Protein AF-A0A8T7JW88-F1 (afdb_monomer_lite)

Foldseek 3Di:
DDADLLLVQVLQCLPAHAEEDEPLQLVVLLVLLPDCVLVVQDPSVLSVLLSVVVVVRHDYFDQDDFDDQFPPSSCSVLVSRCVRVVFQEEADPDPSVQVCAPPVNRGYYLRDDNRHHTHYYYDCCSQPVDSVSRDDLVRDRPVSVD

Secondary structure (DSSP, 8-state):
-PPPHHHHHHHHHHHHSEEEE-HHHHHHHHHHHT-GGGTTTS-HHHHHHHHHHHHHHSEE----S----SSSTTTHHHHHHHHHTT-SEEE---HHHHTT-SBTTB-EESS----TT-EEEE-GGGT-SSGGGSPPGGGS-GGG--

pLDDT: mean 82.61, std 14.22, range [40.16, 97.88]

Radius of gyration: 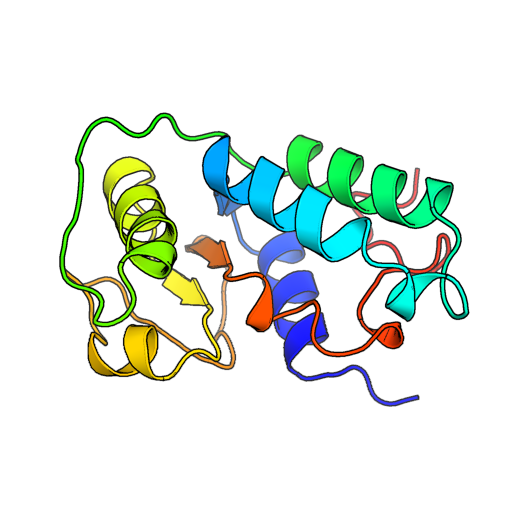14.46 Å; chains: 1; bounding box: 31×34×41 Å

Structure (mmCIF, N/CA/C/O backbone):
data_AF-A0A8T7JW88-F1
#
_entry.id   A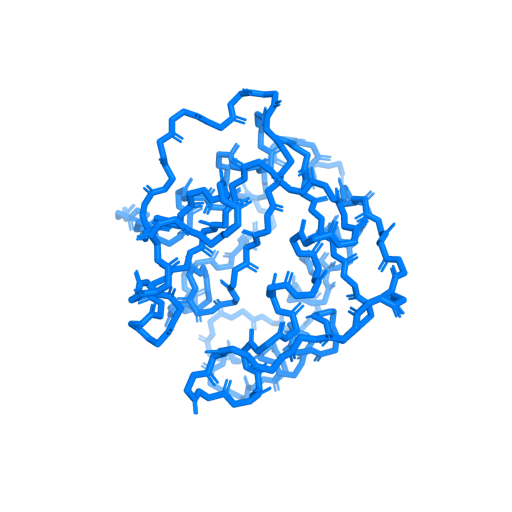F-A0A8T7JW88-F1
#
loop_
_atom_site.group_PDB
_atom_site.id
_atom_site.type_symbol
_atom_site.label_atom_id
_atom_site.label_alt_id
_atom_site.label_comp_id
_atom_site.label_asym_id
_atom_site.label_entity_id
_atom_site.label_seq_id
_atom_site.pdbx_PDB_ins_code
_atom_site.Cartn_x
_atom_site.Cartn_y
_atom_site.Cartn_z
_atom_site.occupancy
_atom_site.B_iso_or_equiv
_atom_site.auth_seq_id
_atom_site.auth_comp_id
_atom_site.auth_asym_id
_atom_site.auth_atom_id
_atom_site.pdbx_PDB_model_num
ATOM 1 N N . MET A 1 1 ? -5.057 3.810 -26.121 1.00 40.16 1 MET A N 1
ATOM 2 C CA . MET A 1 1 ? -4.840 2.666 -25.202 1.00 40.16 1 MET A CA 1
ATOM 3 C C . MET A 1 1 ? -5.699 2.882 -23.966 1.00 40.16 1 MET A C 1
ATOM 5 O O . MET A 1 1 ? -5.625 3.970 -23.407 1.00 40.16 1 MET A O 1
ATOM 9 N N . LYS A 1 2 ? -6.549 1.918 -23.588 1.00 43.94 2 LYS A N 1
ATOM 10 C CA . LYS A 1 2 ? -7.360 2.004 -22.359 1.00 43.94 2 LYS A CA 1
ATOM 11 C C . LYS A 1 2 ? -6.433 1.869 -21.144 1.00 43.94 2 LYS A C 1
ATOM 13 O O . LYS A 1 2 ? -5.620 0.951 -21.127 1.00 43.94 2 LYS A O 1
ATOM 18 N N . LYS A 1 3 ? -6.532 2.784 -20.173 1.00 55.62 3 LYS A N 1
ATOM 19 C CA . LYS A 1 3 ? -5.916 2.605 -18.848 1.00 55.62 3 LYS A CA 1
ATOM 20 C C . LYS A 1 3 ? -6.568 1.393 -18.173 1.00 55.62 3 LYS A C 1
ATOM 22 O O . LYS A 1 3 ? -7.769 1.184 -18.359 1.00 55.62 3 LYS A O 1
ATOM 27 N N . SER A 1 4 ? -5.803 0.595 -17.430 1.00 65.12 4 SER A N 1
ATOM 28 C CA . SER A 1 4 ? -6.401 -0.440 -16.585 1.00 65.12 4 SER A CA 1
ATOM 29 C C . SER A 1 4 ? -7.158 0.217 -15.427 1.00 65.12 4 SER A C 1
ATOM 31 O O . SER A 1 4 ? -6.830 1.327 -15.001 1.00 65.12 4 SER A O 1
ATOM 33 N N . VAL A 1 5 ? -8.176 -0.476 -14.914 1.00 63.28 5 VAL A N 1
ATOM 34 C CA . VAL A 1 5 ? -8.907 -0.063 -13.700 1.00 63.28 5 VAL A CA 1
ATOM 35 C C . VAL A 1 5 ? -7.935 0.113 -12.528 1.00 63.28 5 VAL A C 1
ATOM 37 O O . VAL A 1 5 ? -8.058 1.042 -11.736 1.00 63.28 5 VAL A O 1
ATOM 40 N N . ALA A 1 6 ? -6.916 -0.740 -12.495 1.00 64.94 6 ALA A N 1
ATOM 41 C CA . ALA A 1 6 ? -5.841 -0.775 -11.523 1.00 64.94 6 ALA A CA 1
ATOM 42 C C . ALA A 1 6 ? -5.057 0.554 -11.489 1.00 64.94 6 ALA A C 1
ATOM 44 O O . ALA A 1 6 ? -4.942 1.233 -10.470 1.00 64.94 6 ALA A O 1
ATOM 45 N N . ARG A 1 7 ? -4.612 0.999 -12.667 1.00 69.81 7 ARG A N 1
ATOM 46 C CA . ARG A 1 7 ? -3.886 2.257 -12.836 1.00 69.81 7 ARG A CA 1
ATOM 47 C C . ARG A 1 7 ? -4.740 3.486 -12.529 1.00 69.81 7 ARG A C 1
ATOM 49 O O . ARG A 1 7 ? -4.264 4.427 -11.906 1.00 69.81 7 ARG A O 1
ATOM 56 N N . ASP A 1 8 ? -5.992 3.490 -12.975 1.00 73.50 8 ASP A N 1
ATOM 57 C CA . ASP A 1 8 ? -6.912 4.606 -12.721 1.00 73.50 8 ASP A CA 1
ATOM 58 C C . ASP A 1 8 ? -7.162 4.806 -11.217 1.00 73.50 8 ASP A C 1
ATOM 60 O O . ASP A 1 8 ? -7.282 5.931 -10.736 1.00 73.50 8 ASP A O 1
ATOM 64 N N . SER A 1 9 ? -7.172 3.704 -10.467 1.00 70.94 9 SER A N 1
ATOM 65 C CA . SER A 1 9 ? -7.307 3.694 -9.011 1.00 70.94 9 SER A CA 1
ATOM 66 C C . SER A 1 9 ? -6.133 4.383 -8.321 1.00 70.94 9 SER A C 1
ATOM 68 O O . SER A 1 9 ? -6.339 5.245 -7.466 1.00 70.94 9 SER A O 1
ATOM 70 N N . LEU A 1 10 ? -4.910 4.035 -8.732 1.00 74.56 10 LEU A N 1
ATOM 71 C CA . LEU A 1 10 ? -3.686 4.651 -8.233 1.00 74.56 10 LEU A CA 1
ATOM 72 C C . LEU A 1 10 ? -3.617 6.139 -8.600 1.00 74.56 10 LEU A C 1
ATOM 74 O O . LEU A 1 10 ? -3.406 6.966 -7.719 1.00 74.56 10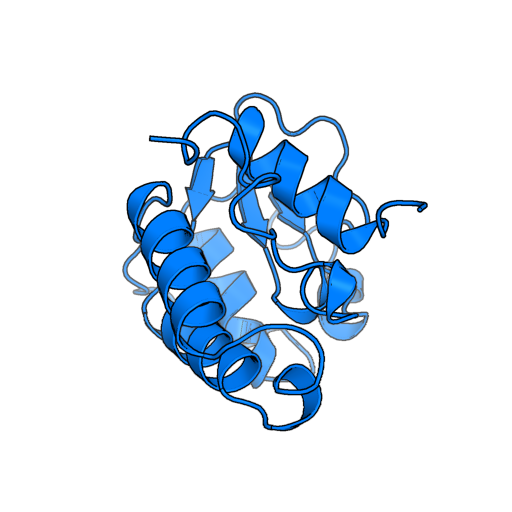 LEU A O 1
ATOM 78 N N . ASP A 1 11 ? -3.840 6.485 -9.872 1.00 77.00 11 ASP A N 1
ATOM 79 C CA . ASP A 1 11 ? -3.797 7.873 -10.352 1.00 77.00 11 ASP A CA 1
ATOM 80 C C . ASP A 1 11 ? -4.756 8.767 -9.534 1.00 77.00 11 ASP A C 1
ATOM 82 O O . ASP A 1 11 ? -4.399 9.880 -9.152 1.00 77.00 11 ASP A O 1
ATOM 86 N N . LYS A 1 12 ? -5.961 8.271 -9.219 1.00 77.25 12 LYS A N 1
ATOM 87 C CA . LYS A 1 12 ? -6.938 8.984 -8.378 1.00 77.25 12 LYS A CA 1
ATOM 88 C C . LYS A 1 12 ? -6.494 9.099 -6.926 1.00 77.25 12 LYS A C 1
ATOM 90 O O . LYS A 1 12 ? -6.640 10.169 -6.342 1.00 77.25 12 LYS A O 1
ATOM 95 N N . ALA A 1 13 ? -5.982 8.015 -6.341 1.00 78.44 13 ALA A N 1
ATOM 96 C CA . ALA A 1 13 ? -5.509 8.019 -4.959 1.00 78.44 13 ALA A CA 1
ATOM 97 C C . ALA A 1 13 ? -4.361 9.016 -4.766 1.00 78.44 13 ALA A C 1
ATOM 99 O O . ALA A 1 13 ? -4.374 9.766 -3.800 1.00 78.44 13 ALA A O 1
ATOM 100 N N . ILE A 1 14 ? -3.446 9.082 -5.733 1.00 77.19 14 ILE A N 1
ATOM 101 C CA . ILE A 1 14 ? -2.379 10.083 -5.800 1.00 77.19 14 ILE A CA 1
ATOM 102 C C . ILE A 1 14 ? -2.960 11.499 -5.921 1.00 77.19 14 ILE A C 1
ATOM 104 O O . ILE A 1 14 ? -2.512 12.414 -5.242 1.00 77.19 14 ILE A O 1
ATOM 108 N N . ALA A 1 15 ? -3.903 11.710 -6.842 1.00 80.31 15 ALA A N 1
ATOM 109 C CA . ALA A 1 15 ? -4.352 13.057 -7.191 1.00 80.31 15 ALA A CA 1
ATOM 110 C C . ALA A 1 15 ? -5.284 13.686 -6.145 1.00 80.31 15 ALA A C 1
ATOM 112 O O . ALA A 1 15 ? -5.348 14.910 -6.039 1.00 80.31 15 ALA A O 1
ATOM 113 N N . GLU A 1 16 ? -6.052 12.873 -5.417 1.00 84.31 16 GLU A N 1
ATOM 114 C CA . GLU A 1 16 ? -7.126 13.359 -4.543 1.00 84.31 16 GLU A CA 1
ATOM 115 C C . GLU A 1 16 ? -7.037 12.847 -3.092 1.00 84.31 16 GLU A C 1
ATOM 117 O O . GLU A 1 16 ? -7.756 13.360 -2.225 1.00 84.31 16 GLU A O 1
ATOM 122 N N . GLY A 1 17 ? -6.207 11.838 -2.822 1.00 86.00 17 GLY A N 1
ATOM 123 C CA . GLY A 1 17 ? -6.050 11.204 -1.513 1.00 86.00 17 GLY A CA 1
ATOM 124 C C . GLY A 1 17 ? -4.675 11.437 -0.885 1.00 86.00 17 GLY A C 1
ATOM 125 O O . GLY A 1 17 ? -3.792 12.056 -1.468 1.00 86.00 17 GLY A O 1
ATOM 126 N N . GLU A 1 18 ? -4.511 10.923 0.330 1.00 91.38 18 GLU A N 1
ATOM 127 C CA . GLU A 1 18 ? -3.229 10.792 1.022 1.00 91.38 18 GLU A CA 1
ATOM 128 C C . GLU A 1 18 ? -2.846 9.309 1.012 1.00 91.38 18 GLU A C 1
ATOM 130 O O . GLU A 1 18 ? -3.534 8.485 1.620 1.00 91.38 18 GLU A O 1
ATOM 135 N N . ILE A 1 19 ? -1.788 8.950 0.287 1.00 92.44 19 ILE A N 1
ATOM 136 C CA . ILE A 1 19 ? -1.323 7.561 0.213 1.00 92.44 19 ILE A CA 1
ATOM 137 C C . ILE A 1 19 ? -0.538 7.230 1.471 1.00 92.44 19 ILE A C 1
ATOM 139 O O . ILE A 1 19 ? 0.297 8.015 1.908 1.00 92.44 19 ILE A O 1
ATOM 143 N N . LEU A 1 20 ? -0.789 6.053 2.030 1.00 95.62 20 LEU A N 1
ATOM 144 C CA . LEU A 1 20 ? -0.037 5.519 3.156 1.00 95.62 20 LEU A CA 1
ATOM 145 C C . LEU A 1 20 ? 0.911 4.426 2.669 1.00 95.62 20 LEU A C 1
ATOM 147 O O . LEU A 1 20 ? 0.518 3.599 1.844 1.00 95.62 20 LEU A O 1
ATOM 151 N N . LEU A 1 21 ? 2.129 4.394 3.208 1.00 96.19 21 LEU A N 1
ATOM 152 C CA . LEU A 1 21 ? 3.095 3.316 2.989 1.00 96.19 21 LEU A CA 1
ATOM 153 C C . LEU A 1 21 ? 3.795 2.941 4.298 1.00 96.19 21 LEU A C 1
ATOM 155 O O . LEU A 1 21 ? 4.061 3.796 5.136 1.00 96.19 21 LEU A O 1
ATOM 159 N N . SER A 1 22 ? 4.142 1.666 4.441 1.00 96.62 22 SER A N 1
ATOM 160 C CA . SER A 1 22 ? 5.088 1.161 5.443 1.00 96.62 22 SER A CA 1
ATOM 161 C C . SER A 1 22 ? 6.345 0.631 4.748 1.00 96.62 22 SER A C 1
ATOM 163 O O . SER A 1 22 ? 6.344 0.430 3.529 1.00 96.62 22 SER A O 1
ATOM 165 N N . LEU A 1 23 ? 7.411 0.375 5.513 1.00 95.38 23 LEU A N 1
ATOM 166 C CA . LEU A 1 23 ? 8.641 -0.222 4.976 1.00 95.38 23 LEU A CA 1
ATOM 167 C C . LEU A 1 23 ? 8.365 -1.576 4.303 1.00 95.38 23 LEU A C 1
ATOM 169 O O . LEU A 1 23 ? 8.766 -1.771 3.160 1.00 95.38 23 LEU A O 1
ATOM 173 N N . ASP A 1 24 ? 7.582 -2.449 4.934 1.00 94.25 24 ASP A N 1
ATOM 174 C CA . ASP A 1 24 ? 7.225 -3.770 4.397 1.00 94.25 24 ASP A CA 1
ATOM 175 C C . ASP A 1 24 ? 6.502 -3.702 3.043 1.00 94.25 24 ASP A C 1
ATOM 177 O O . ASP A 1 24 ? 6.696 -4.557 2.174 1.00 94.25 24 ASP A O 1
ATOM 181 N N . ILE A 1 25 ? 5.660 -2.683 2.842 1.00 93.50 25 ILE A N 1
ATOM 182 C CA . ILE A 1 25 ? 4.965 -2.473 1.566 1.00 93.50 25 ILE A CA 1
ATOM 183 C C . ILE A 1 25 ? 5.914 -1.878 0.524 1.00 93.50 25 ILE A C 1
ATOM 185 O O . ILE A 1 25 ? 5.832 -2.242 -0.648 1.00 93.50 25 ILE A O 1
ATOM 189 N N . ILE A 1 26 ? 6.843 -1.008 0.923 1.00 94.06 26 ILE A N 1
ATOM 190 C CA . ILE A 1 26 ? 7.888 -0.494 0.027 1.00 94.06 26 ILE A CA 1
ATOM 191 C C . ILE A 1 26 ? 8.777 -1.637 -0.474 1.00 94.06 26 ILE A C 1
ATOM 193 O O . ILE A 1 26 ? 9.044 -1.716 -1.674 1.00 94.06 26 ILE A O 1
ATOM 197 N N . GLU A 1 27 ? 9.196 -2.540 0.412 1.00 93.06 27 GLU A N 1
ATOM 198 C CA . GLU A 1 27 ? 9.985 -3.721 0.049 1.00 93.06 27 GLU A CA 1
ATOM 199 C C . GLU A 1 27 ? 9.219 -4.650 -0.896 1.00 93.06 27 GLU A C 1
ATOM 201 O O . GLU A 1 27 ? 9.779 -5.140 -1.880 1.00 93.06 27 GLU A O 1
ATOM 206 N N . GLU A 1 28 ? 7.920 -4.851 -0.659 1.00 91.12 28 GLU A N 1
ATOM 207 C CA . GLU A 1 28 ? 7.074 -5.620 -1.570 1.00 91.12 28 GLU A CA 1
ATOM 208 C C . GLU A 1 28 ? 6.975 -4.962 -2.949 1.00 91.12 28 GLU A C 1
ATOM 210 O O . GLU A 1 28 ? 7.147 -5.636 -3.967 1.00 91.12 28 GLU A O 1
ATOM 215 N N . LEU A 1 29 ? 6.741 -3.649 -2.998 1.00 89.62 29 LEU A N 1
ATOM 216 C CA . LEU A 1 29 ? 6.681 -2.902 -4.250 1.00 89.62 29 LEU A CA 1
ATOM 217 C C . LEU A 1 29 ? 8.003 -2.986 -5.005 1.00 89.62 29 LEU A C 1
ATOM 219 O O . LEU A 1 29 ? 7.991 -3.272 -6.201 1.00 89.62 29 LEU A O 1
ATOM 223 N N . TYR A 1 30 ? 9.134 -2.815 -4.323 1.00 91.00 30 TYR A N 1
ATOM 224 C CA . TYR A 1 30 ? 10.452 -3.016 -4.916 1.00 91.00 30 TYR A CA 1
ATOM 225 C C . TYR A 1 30 ? 10.58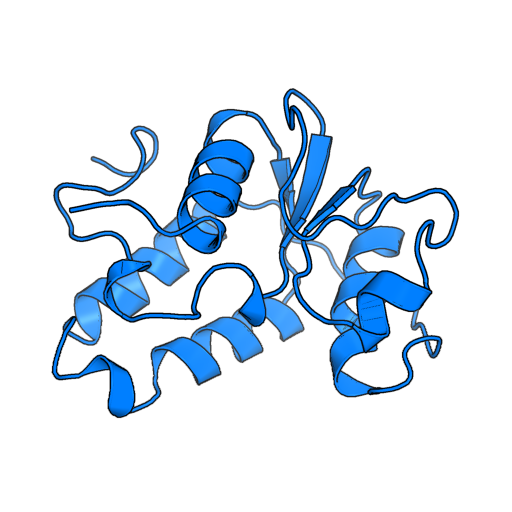9 -4.432 -5.491 1.00 91.00 30 TYR A C 1
ATOM 227 O O . TYR A 1 30 ? 10.888 -4.591 -6.672 1.00 91.00 30 TYR A O 1
ATOM 235 N N . GLY A 1 31 ? 10.263 -5.467 -4.711 1.00 89.19 31 GLY A N 1
ATOM 236 C CA . GLY A 1 31 ? 10.331 -6.859 -5.156 1.00 89.19 31 GLY A CA 1
ATOM 237 C C . GLY A 1 31 ? 9.417 -7.180 -6.344 1.00 89.19 31 GLY A C 1
ATOM 238 O O . GLY A 1 31 ? 9.766 -8.009 -7.186 1.00 89.19 31 GLY A O 1
ATOM 239 N N . VAL A 1 32 ? 8.254 -6.528 -6.454 1.00 86.25 32 VAL A N 1
ATOM 240 C CA . VAL A 1 32 ? 7.380 -6.625 -7.634 1.00 86.25 32 VAL A CA 1
ATOM 241 C C . VAL A 1 32 ? 8.015 -5.921 -8.830 1.00 86.25 32 VAL A C 1
ATOM 243 O O . VAL A 1 32 ? 8.091 -6.513 -9.907 1.00 86.25 32 VAL A O 1
ATOM 246 N N . LEU A 1 33 ? 8.489 -4.690 -8.650 1.00 85.88 33 LEU A N 1
ATOM 247 C CA . LEU A 1 33 ? 9.064 -3.873 -9.716 1.00 85.88 33 LEU A CA 1
ATOM 248 C C . LEU A 1 33 ? 10.379 -4.444 -10.255 1.00 85.88 33 LEU A C 1
ATOM 250 O O . LEU A 1 33 ? 10.658 -4.288 -11.436 1.00 85.88 33 LEU A O 1
ATOM 254 N N . SER A 1 34 ? 11.151 -5.168 -9.451 1.00 88.50 34 SER A N 1
ATOM 255 C CA . SER A 1 34 ? 12.396 -5.816 -9.885 1.00 88.50 34 SER A CA 1
ATOM 256 C C . SER A 1 34 ? 12.188 -7.129 -10.653 1.00 88.50 34 SER A C 1
ATOM 258 O O . SER A 1 34 ? 13.162 -7.780 -11.029 1.00 88.50 34 SER A O 1
ATOM 260 N N . ARG A 1 35 ? 10.943 -7.570 -10.901 1.00 87.50 35 ARG A N 1
ATOM 261 C CA . ARG A 1 35 ? 10.689 -8.826 -11.631 1.00 87.50 35 ARG A CA 1
ATOM 262 C C . ARG A 1 35 ? 11.087 -8.696 -13.113 1.00 87.50 35 ARG A C 1
ATOM 264 O O . ARG A 1 35 ? 10.568 -7.803 -13.785 1.00 87.50 35 ARG A O 1
ATOM 271 N N . PRO A 1 36 ? 11.833 -9.665 -13.689 1.00 84.62 36 PRO A N 1
ATOM 272 C CA . PRO A 1 36 ? 12.255 -9.622 -15.098 1.00 84.62 36 PRO A CA 1
ATOM 273 C C . PRO A 1 36 ? 11.110 -9.533 -16.120 1.00 84.62 36 PRO A C 1
ATOM 275 O O . PRO A 1 36 ? 11.288 -9.105 -17.257 1.00 84.62 36 PRO A O 1
ATOM 278 N N . ALA A 1 37 ? 9.891 -9.917 -15.725 1.00 81.81 37 ALA A N 1
ATOM 279 C CA . ALA A 1 37 ? 8.699 -9.796 -16.563 1.00 81.81 37 ALA A CA 1
ATOM 280 C C . ALA A 1 37 ? 8.416 -8.348 -17.020 1.00 81.81 37 ALA A C 1
ATOM 282 O O . ALA A 1 37 ? 7.755 -8.157 -18.045 1.00 81.81 37 ALA A O 1
ATOM 283 N N . PHE A 1 38 ? 8.915 -7.342 -16.292 1.00 80.19 38 PHE A N 1
ATOM 284 C CA . PHE A 1 38 ? 8.762 -5.928 -16.635 1.00 80.19 38 PHE A CA 1
ATOM 285 C C . PHE A 1 38 ? 9.821 -5.409 -17.622 1.00 80.19 38 PHE A C 1
ATOM 287 O O . PHE A 1 38 ? 9.560 -4.406 -18.284 1.00 80.19 38 PHE A O 1
ATOM 294 N N . ASP A 1 39 ? 10.958 -6.096 -17.791 1.00 83.31 39 ASP A N 1
ATOM 295 C CA . ASP A 1 39 ? 12.115 -5.602 -18.566 1.00 83.31 39 ASP A CA 1
ATOM 296 C C . ASP A 1 39 ? 11.776 -5.339 -20.038 1.00 83.31 39 ASP A C 1
ATOM 298 O O . ASP A 1 39 ? 12.306 -4.435 -20.671 1.00 83.31 39 ASP A O 1
ATOM 302 N N . ARG A 1 40 ? 10.830 -6.099 -20.597 1.00 80.50 40 ARG A N 1
ATOM 303 C CA . ARG A 1 40 ? 10.381 -5.931 -21.989 1.00 80.50 40 ARG A CA 1
ATOM 304 C C . ARG A 1 40 ? 9.438 -4.737 -22.209 1.00 80.50 40 ARG A C 1
ATOM 306 O O . ARG A 1 40 ? 8.950 -4.564 -23.326 1.00 80.50 40 ARG A O 1
ATOM 313 N N . TYR A 1 41 ? 9.094 -3.994 -21.157 1.00 77.50 41 TYR A N 1
ATOM 314 C CA . TYR A 1 41 ? 8.082 -2.933 -21.192 1.00 77.50 41 TYR A CA 1
ATOM 315 C C . TYR A 1 41 ? 8.560 -1.608 -20.604 1.00 77.50 41 TYR A C 1
ATOM 317 O O . TYR A 1 41 ? 8.109 -0.560 -21.063 1.00 77.50 41 TYR A O 1
ATOM 325 N N . ILE A 1 42 ? 9.405 -1.657 -19.575 1.00 81.06 42 ILE A N 1
ATOM 326 C CA . ILE A 1 42 ? 9.909 -0.485 -18.867 1.00 81.06 42 ILE A CA 1
ATOM 327 C C . ILE A 1 42 ? 11.272 -0.805 -18.253 1.00 81.06 42 ILE A C 1
ATOM 329 O O . ILE A 1 42 ? 11.449 -1.849 -17.611 1.00 81.06 42 ILE A O 1
ATOM 333 N N . ASP A 1 43 ? 12.213 0.111 -18.455 1.00 84.25 43 ASP A N 1
ATOM 334 C CA . ASP A 1 43 ? 13.573 -0.023 -17.953 1.00 84.25 43 ASP A CA 1
ATOM 335 C C . ASP A 1 43 ? 13.602 0.078 -16.428 1.00 84.25 43 ASP A C 1
ATOM 337 O O . ASP A 1 43 ? 12.779 0.757 -15.808 1.00 84.25 43 ASP A O 1
ATOM 341 N N . GLU A 1 44 ? 14.570 -0.597 -15.812 1.00 85.69 44 GLU A N 1
ATOM 342 C CA . GLU A 1 44 ? 14.704 -0.645 -14.357 1.00 85.69 44 GLU A CA 1
ATOM 343 C C . GLU A 1 44 ? 14.772 0.751 -13.726 1.00 85.69 44 GLU A C 1
ATOM 345 O O . GLU A 1 44 ? 14.088 1.006 -12.736 1.00 85.69 44 GLU A O 1
ATOM 350 N N . GLU A 1 45 ? 15.511 1.676 -14.342 1.00 86.81 45 GLU A N 1
ATOM 351 C CA . GLU A 1 45 ? 15.632 3.061 -13.879 1.00 86.81 45 GLU A CA 1
ATOM 352 C C . GLU A 1 45 ? 14.268 3.755 -13.763 1.00 86.81 45 GLU A C 1
ATOM 354 O O . GLU A 1 45 ? 13.964 4.379 -12.746 1.00 86.81 45 GLU A O 1
ATOM 359 N N . ASP A 1 46 ? 13.400 3.589 -14.761 1.00 83.00 46 ASP A N 1
ATOM 360 C CA . ASP A 1 46 ? 12.066 4.185 -14.759 1.00 83.00 46 ASP A CA 1
ATOM 361 C C . ASP A 1 46 ? 11.165 3.565 -13.677 1.00 83.00 46 ASP A C 1
ATOM 363 O O . ASP A 1 46 ? 10.364 4.275 -13.058 1.00 83.00 46 ASP A O 1
ATOM 367 N N . ARG A 1 47 ? 11.317 2.261 -13.398 1.00 85.44 47 ARG A N 1
ATOM 368 C CA . ARG A 1 47 ? 10.602 1.573 -12.308 1.00 85.44 47 ARG A CA 1
ATOM 369 C C . ARG A 1 47 ? 11.033 2.094 -10.941 1.00 85.44 47 ARG A C 1
ATOM 371 O O . ARG A 1 47 ? 10.184 2.398 -10.102 1.00 85.44 47 ARG A O 1
ATOM 378 N N . LEU A 1 48 ? 12.341 2.230 -10.728 1.00 87.94 48 LEU A N 1
ATOM 379 C CA . LEU A 1 48 ? 12.905 2.757 -9.485 1.00 87.94 48 LEU A CA 1
ATOM 380 C C . LEU A 1 48 ? 12.558 4.232 -9.297 1.00 87.94 48 LEU A C 1
ATOM 382 O O . LEU A 1 48 ? 12.235 4.649 -8.183 1.00 87.94 48 LEU A O 1
ATOM 386 N N . ARG A 1 49 ? 12.536 5.016 -10.380 1.00 85.50 49 ARG A N 1
ATOM 387 C CA . ARG A 1 49 ? 12.063 6.401 -10.343 1.00 85.50 49 ARG A CA 1
ATOM 388 C C . ARG A 1 49 ? 10.594 6.465 -9.936 1.00 85.50 49 ARG A C 1
ATOM 390 O O . ARG A 1 49 ? 10.257 7.265 -9.072 1.00 85.50 49 ARG A O 1
ATOM 397 N N . PHE A 1 50 ? 9.732 5.614 -10.497 1.00 83.94 50 PHE A N 1
ATOM 398 C CA . PHE A 1 50 ? 8.326 5.540 -10.086 1.00 83.94 50 PHE A CA 1
ATOM 399 C C . PHE A 1 50 ? 8.174 5.209 -8.596 1.00 83.94 50 PHE A C 1
ATOM 401 O O . PHE A 1 50 ? 7.444 5.911 -7.899 1.00 83.94 50 PHE A O 1
ATOM 408 N N . LEU A 1 51 ? 8.887 4.194 -8.097 1.00 88.19 51 LEU A N 1
ATOM 409 C CA . LEU A 1 51 ? 8.867 3.844 -6.675 1.00 88.19 51 LEU A CA 1
ATOM 410 C C . LEU A 1 51 ? 9.330 5.014 -5.799 1.00 88.19 51 LEU A C 1
ATOM 412 O O . LEU A 1 51 ? 8.675 5.345 -4.817 1.00 88.19 51 LEU A O 1
ATOM 416 N N . SER A 1 52 ? 10.427 5.669 -6.179 1.00 89.94 52 SER A N 1
ATOM 417 C CA . SER A 1 52 ? 10.992 6.796 -5.424 1.00 89.94 52 SER A CA 1
ATOM 418 C C . SER A 1 52 ? 10.024 7.974 -5.354 1.00 89.94 52 SER A C 1
ATOM 420 O O . SER A 1 52 ? 9.862 8.599 -4.310 1.00 89.94 52 SER A O 1
ATOM 422 N N . LEU A 1 53 ? 9.353 8.257 -6.469 1.00 86.25 53 LEU A N 1
ATOM 423 C CA . LEU A 1 53 ? 8.317 9.274 -6.555 1.00 86.25 53 LEU A CA 1
ATOM 424 C C . LEU A 1 53 ? 7.120 8.907 -5.671 1.00 86.25 53 LEU A C 1
ATOM 426 O O . LEU A 1 53 ? 6.695 9.726 -4.864 1.00 86.25 53 LEU A O 1
ATOM 430 N N . LEU A 1 54 ? 6.629 7.669 -5.754 1.00 86.38 54 LEU A N 1
ATOM 431 C CA . LEU A 1 54 ? 5.531 7.193 -4.914 1.00 86.38 54 LEU A CA 1
ATOM 432 C C . LEU A 1 54 ? 5.851 7.327 -3.417 1.00 86.38 54 LEU A C 1
ATOM 434 O O . LEU A 1 54 ? 5.013 7.812 -2.667 1.00 86.38 54 LEU A O 1
ATOM 438 N N . ILE A 1 55 ? 7.065 6.953 -2.997 1.00 91.38 55 ILE A N 1
ATOM 439 C CA . ILE A 1 55 ? 7.528 7.113 -1.609 1.00 91.38 55 ILE A CA 1
ATOM 440 C C . ILE A 1 55 ? 7.543 8.588 -1.203 1.00 91.38 55 ILE A C 1
ATOM 442 O O . ILE A 1 55 ? 7.124 8.917 -0.100 1.00 91.38 55 ILE A O 1
ATOM 446 N N . LYS A 1 56 ? 8.008 9.477 -2.089 1.00 89.88 56 LYS A N 1
ATOM 447 C CA . LYS A 1 56 ? 8.093 10.918 -1.819 1.00 89.88 56 LYS A CA 1
ATOM 448 C C . LYS A 1 56 ? 6.724 11.558 -1.561 1.00 89.88 56 LYS A C 1
ATOM 450 O O . LYS A 1 56 ? 6.641 12.463 -0.737 1.00 89.88 56 LYS A O 1
ATOM 455 N N . GLU A 1 57 ? 5.679 11.119 -2.260 1.00 86.94 57 GLU A N 1
ATOM 456 C CA . GLU A 1 57 ? 4.325 11.677 -2.109 1.00 86.94 57 GLU A CA 1
ATOM 457 C C . GLU A 1 57 ? 3.472 10.949 -1.056 1.00 86.94 57 GLU A C 1
ATOM 459 O O . GLU A 1 57 ? 2.388 11.418 -0.711 1.00 86.94 57 GLU A O 1
ATOM 464 N N . ALA A 1 58 ? 3.924 9.801 -0.549 1.00 91.81 58 ALA A N 1
ATOM 465 C CA . ALA A 1 58 ? 3.205 9.034 0.459 1.00 91.81 58 ALA A CA 1
ATOM 466 C C . ALA A 1 58 ? 3.567 9.463 1.889 1.00 91.81 58 ALA A C 1
ATOM 468 O O . ALA A 1 58 ? 4.692 9.859 2.193 1.00 91.81 58 ALA A O 1
ATOM 469 N N . THR A 1 59 ? 2.6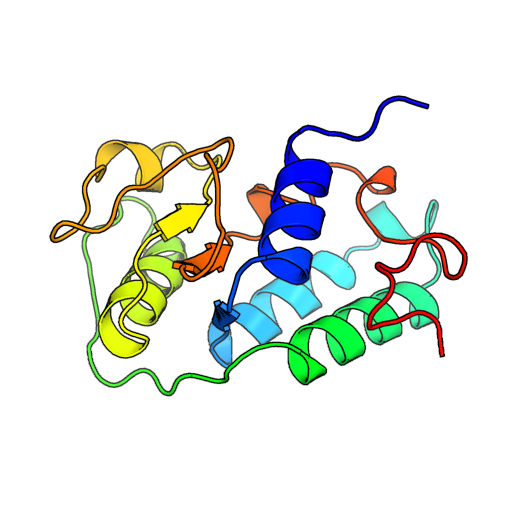19 9.286 2.804 1.00 95.56 59 THR A N 1
ATOM 470 C CA . THR A 1 59 ? 2.856 9.355 4.245 1.00 95.56 59 THR A CA 1
ATOM 471 C C . THR A 1 59 ? 3.383 8.008 4.730 1.00 95.56 59 THR A C 1
ATOM 473 O O . THR A 1 59 ? 2.690 6.989 4.646 1.00 95.56 59 THR A O 1
ATOM 476 N N . LEU A 1 60 ? 4.607 8.009 5.263 1.00 97.06 60 LEU A N 1
ATOM 477 C CA . LEU A 1 60 ? 5.202 6.830 5.887 1.00 97.06 60 LEU A CA 1
ATOM 478 C C . LEU A 1 60 ? 4.584 6.578 7.263 1.00 97.06 60 LEU A C 1
ATOM 480 O O . LEU A 1 60 ? 4.443 7.492 8.074 1.00 97.06 60 LEU A O 1
ATOM 484 N N . VAL A 1 61 ? 4.225 5.325 7.512 1.00 97.88 61 VAL A N 1
ATOM 485 C CA . VAL A 1 61 ? 3.577 4.868 8.738 1.00 97.88 61 VAL A CA 1
ATOM 486 C C . VAL A 1 61 ? 4.417 3.758 9.355 1.00 97.88 61 VAL A C 1
ATOM 488 O O . VAL A 1 61 ? 4.740 2.766 8.698 1.00 97.88 61 VAL A O 1
ATOM 491 N N . GLU A 1 62 ? 4.744 3.919 10.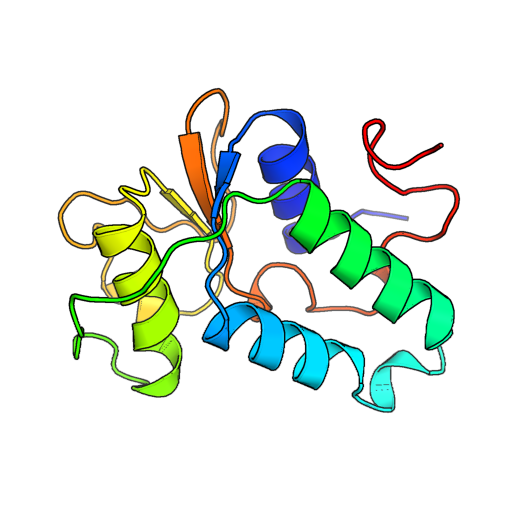633 1.00 96.50 62 GLU A N 1
ATOM 492 C CA . GLU A 1 62 ? 5.353 2.866 11.441 1.00 96.50 62 GLU A CA 1
ATOM 493 C C . GLU A 1 62 ? 4.281 1.879 11.919 1.00 96.50 62 GLU A C 1
ATOM 495 O O . GLU A 1 62 ? 3.196 2.276 12.348 1.00 96.50 62 GLU A O 1
ATOM 500 N N . ILE A 1 63 ? 4.585 0.583 11.840 1.00 97.00 63 ILE A N 1
ATOM 501 C CA . ILE A 1 63 ? 3.672 -0.483 12.255 1.00 97.00 63 ILE A CA 1
ATOM 502 C C . ILE A 1 63 ? 3.970 -0.854 13.706 1.00 97.00 63 ILE A C 1
ATOM 504 O O . ILE A 1 63 ? 5.062 -1.317 14.028 1.00 97.00 63 ILE A O 1
ATOM 508 N N . SER A 1 64 ? 2.989 -0.638 14.580 1.00 93.62 64 SER A N 1
ATOM 509 C CA . SER A 1 64 ? 3.059 -0.968 16.008 1.00 93.62 64 SER A CA 1
ATOM 510 C C . SER A 1 64 ? 2.039 -2.034 16.406 1.00 93.62 64 SER A C 1
ATOM 512 O O . SER A 1 64 ? 2.332 -2.902 17.227 1.00 93.62 64 SER A O 1
ATOM 514 N N . GLU A 1 65 ? 0.857 -2.001 15.791 1.00 93.44 65 GLU A N 1
ATOM 515 C CA . GLU A 1 65 ? -0.165 -3.029 15.931 1.00 93.44 65 GLU A CA 1
ATOM 516 C C . GLU A 1 65 ? -0.010 -4.084 14.836 1.00 93.44 65 GLU A C 1
ATOM 518 O O . GLU A 1 65 ? -0.054 -3.745 13.651 1.00 93.44 65 GLU A O 1
ATOM 523 N N . GLN A 1 66 ? 0.135 -5.343 15.254 1.00 93.81 66 GLN A N 1
ATOM 524 C CA . GLN A 1 66 ? 0.137 -6.506 14.370 1.00 93.81 66 GLN A CA 1
ATOM 525 C C . GLN A 1 66 ? -1.273 -7.065 14.203 1.00 93.81 66 GLN A C 1
ATOM 527 O O . GLN A 1 66 ? -2.057 -7.095 15.156 1.00 93.81 66 GLN A O 1
ATOM 532 N N . ILE A 1 67 ? -1.583 -7.534 12.999 1.00 94.25 67 ILE A N 1
ATOM 533 C CA . ILE A 1 67 ? -2.902 -8.061 12.643 1.00 94.25 67 ILE A CA 1
ATOM 534 C C . ILE A 1 67 ? -2.723 -9.457 12.056 1.00 94.25 67 ILE A C 1
ATOM 536 O O . ILE A 1 67 ? -1.773 -9.719 11.333 1.00 94.25 67 ILE A O 1
ATOM 540 N N . GLN A 1 68 ? -3.634 -10.362 12.402 1.00 94.75 68 GLN A N 1
ATOM 541 C CA . GLN A 1 68 ? -3.668 -11.719 11.866 1.00 94.75 68 GLN A CA 1
ATOM 542 C C . GLN A 1 68 ? -5.118 -12.089 11.555 1.00 94.75 68 GLN A C 1
ATOM 544 O O . GLN A 1 68 ? -5.759 -12.854 12.278 1.00 94.75 68 GLN A O 1
ATOM 549 N N . GLU A 1 69 ? -5.670 -11.451 10.526 1.00 93.06 69 GLU A N 1
ATOM 550 C CA . GLU A 1 69 ? -7.086 -11.578 10.152 1.00 93.06 69 GLU A CA 1
ATOM 551 C C . GLU A 1 69 ? -7.264 -11.998 8.686 1.00 93.06 69 GLU A C 1
ATOM 553 O O . GLU A 1 69 ? -8.287 -12.594 8.339 1.00 93.06 69 GLU A O 1
ATOM 558 N N . CYS A 1 70 ? -6.273 -11.743 7.827 1.00 92.94 70 CYS A N 1
ATOM 559 C CA . CYS A 1 70 ? -6.291 -12.196 6.448 1.00 92.94 70 CYS A CA 1
ATOM 560 C C . CYS A 1 70 ? -6.026 -13.701 6.349 1.00 92.94 70 CYS A C 1
ATOM 562 O O . CYS A 1 70 ? -5.268 -14.300 7.112 1.00 92.94 70 CYS A O 1
ATOM 564 N N . ARG A 1 71 ? -6.652 -14.336 5.355 1.00 92.31 71 ARG A N 1
ATOM 565 C CA . ARG A 1 71 ? -6.412 -15.750 5.057 1.00 92.31 71 ARG A CA 1
ATOM 566 C C . ARG A 1 71 ? -4.999 -15.989 4.522 1.00 92.31 71 ARG A C 1
ATOM 568 O O . ARG A 1 71 ? -4.436 -17.047 4.804 1.00 92.31 71 ARG A O 1
ATOM 575 N N . ASP A 1 72 ? -4.463 -15.048 3.745 1.00 90.50 72 ASP A N 1
ATOM 576 C CA . ASP A 1 72 ? -3.043 -15.012 3.398 1.00 90.50 72 ASP A CA 1
ATOM 577 C C . ASP A 1 72 ? -2.316 -14.116 4.413 1.00 90.50 72 ASP A C 1
ATOM 579 O O . ASP A 1 72 ? -2.482 -12.895 4.365 1.00 90.50 72 ASP A O 1
ATOM 583 N N . PRO A 1 73 ? -1.480 -14.678 5.308 1.00 91.25 73 PRO A N 1
ATOM 584 C CA . PRO A 1 73 ? -0.754 -13.891 6.303 1.00 91.25 73 PRO A CA 1
ATOM 585 C C . PRO A 1 73 ? 0.177 -12.834 5.701 1.00 91.25 73 PRO A C 1
ATOM 587 O O . PRO A 1 73 ? 0.605 -11.914 6.387 1.00 91.25 73 PRO A O 1
ATOM 590 N N . LYS A 1 74 ? 0.533 -12.950 4.415 1.00 88.94 74 LYS A N 1
ATOM 591 C CA . LYS A 1 74 ? 1.331 -11.919 3.739 1.00 88.94 74 LYS A CA 1
ATOM 592 C C . LYS A 1 74 ? 0.541 -10.637 3.521 1.00 88.94 74 LYS A C 1
ATOM 594 O O . LYS A 1 74 ? 1.149 -9.576 3.467 1.00 88.94 74 LYS A O 1
ATOM 599 N N . ASP A 1 75 ? -0.778 -10.730 3.415 1.00 92.38 75 ASP A N 1
ATOM 600 C CA . ASP A 1 75 ? -1.648 -9.587 3.161 1.00 92.38 75 ASP A CA 1
ATOM 601 C C . ASP A 1 75 ? -2.059 -8.851 4.448 1.00 92.38 75 ASP A C 1
ATOM 603 O O . ASP A 1 75 ? -2.577 -7.732 4.376 1.00 92.38 75 ASP A O 1
ATOM 607 N N . ASP A 1 76 ? -1.768 -9.411 5.628 1.00 95.25 76 ASP A N 1
ATOM 608 C CA . ASP A 1 76 ? -2.019 -8.748 6.913 1.00 95.25 76 ASP A CA 1
ATOM 609 C C . ASP A 1 76 ? -1.313 -7.385 7.005 1.00 95.25 76 ASP A C 1
ATOM 611 O O . ASP A 1 76 ? -1.896 -6.435 7.526 1.00 95.25 76 ASP A O 1
ATOM 615 N N . LYS A 1 77 ? -0.138 -7.217 6.378 1.00 94.94 77 LYS A N 1
ATOM 616 C CA . LYS A 1 77 ? 0.603 -5.940 6.350 1.00 94.94 77 LYS A CA 1
ATOM 617 C C . LYS A 1 77 ? -0.221 -4.754 5.824 1.00 94.94 77 LYS A C 1
ATOM 619 O O . LYS A 1 77 ? 0.016 -3.604 6.197 1.00 94.94 77 LYS A O 1
ATOM 624 N N . PHE A 1 78 ? -1.196 -5.006 4.944 1.00 95.06 78 PHE A N 1
ATOM 625 C CA . PHE A 1 78 ? -2.079 -3.964 4.409 1.00 95.06 78 PHE A CA 1
ATOM 626 C C . PHE A 1 78 ? -3.155 -3.567 5.416 1.00 95.06 78 PHE A C 1
ATOM 628 O O . PHE A 1 78 ? -3.525 -2.394 5.489 1.00 95.06 78 PHE A O 1
ATOM 635 N N . LEU A 1 79 ? -3.634 -4.529 6.205 1.00 96.44 79 LEU A N 1
ATOM 636 C CA . LEU A 1 79 ? -4.553 -4.294 7.314 1.00 96.44 79 LEU A CA 1
ATOM 637 C C . LEU A 1 79 ? -3.834 -3.559 8.451 1.00 96.44 79 LEU A C 1
ATOM 639 O O . LEU A 1 79 ? -4.361 -2.581 8.981 1.00 96.44 79 LEU A O 1
ATOM 643 N N . GLU A 1 80 ? -2.611 -3.981 8.774 1.00 97.50 80 GLU A N 1
ATOM 644 C CA . GLU A 1 80 ? -1.734 -3.335 9.752 1.00 97.50 80 GLU A CA 1
ATOM 645 C C . GLU A 1 80 ? -1.482 -1.878 9.373 1.00 97.50 80 GLU A C 1
ATOM 647 O O . GLU A 1 80 ? -1.725 -0.978 10.181 1.00 97.50 80 GLU A O 1
ATOM 652 N N . LEU A 1 81 ? -1.073 -1.621 8.126 1.00 97.50 81 LEU A N 1
ATOM 653 C CA . LEU A 1 81 ? -0.901 -0.261 7.623 1.00 97.50 81 LEU A CA 1
ATOM 654 C C . LEU A 1 81 ? -2.203 0.539 7.718 1.00 97.50 81 LEU A C 1
ATOM 656 O O . LEU A 1 81 ? -2.179 1.713 8.092 1.00 97.50 81 LEU A O 1
ATOM 660 N N . ALA A 1 82 ? -3.340 -0.078 7.394 1.00 96.81 82 ALA A N 1
ATOM 661 C CA . ALA A 1 82 ? -4.624 0.602 7.439 1.00 96.81 82 ALA A CA 1
ATOM 662 C C . ALA A 1 82 ? -4.988 1.052 8.860 1.00 96.81 82 ALA A C 1
ATOM 664 O O . ALA A 1 82 ? -5.439 2.182 9.042 1.00 96.81 82 ALA A O 1
ATOM 665 N N . VAL A 1 83 ? -4.750 0.212 9.867 1.00 97.19 83 VAL A N 1
ATOM 666 C CA . VAL A 1 83 ? -5.037 0.547 11.269 1.00 97.19 83 VAL A CA 1
ATOM 667 C C . VAL A 1 83 ? -4.033 1.558 11.810 1.00 97.19 83 VAL A C 1
ATOM 669 O O . VAL A 1 83 ? -4.435 2.638 12.241 1.00 97.19 83 VAL A O 1
ATOM 672 N N . ASN A 1 84 ? -2.732 1.267 11.719 1.00 97.44 84 ASN A N 1
ATOM 673 C CA . ASN A 1 84 ? -1.682 2.143 12.254 1.00 97.44 84 ASN A CA 1
ATOM 674 C C . ASN A 1 84 ? -1.680 3.517 11.561 1.00 97.44 84 ASN A C 1
ATOM 676 O O . ASN A 1 84 ? -1.424 4.550 12.178 1.00 97.44 84 ASN A O 1
ATOM 680 N N . GLY A 1 85 ? -2.016 3.547 10.272 1.00 96.25 85 GLY A N 1
ATOM 681 C CA . GLY A 1 85 ? -2.056 4.758 9.466 1.00 96.25 85 GLY A CA 1
ATOM 682 C C . GLY A 1 85 ? -3.382 5.513 9.512 1.00 96.25 85 GLY A C 1
ATOM 683 O O . GLY A 1 85 ? -3.490 6.546 8.846 1.00 96.25 85 GLY A O 1
ATOM 684 N N . ASN A 1 86 ? -4.379 5.044 10.273 1.00 96.50 86 ASN A N 1
ATOM 685 C CA . ASN A 1 86 ? -5.741 5.592 10.302 1.00 96.50 86 ASN A CA 1
ATOM 686 C C . ASN A 1 86 ? -6.346 5.735 8.893 1.00 96.50 86 ASN A C 1
ATOM 688 O O . ASN A 1 86 ? -6.879 6.786 8.519 1.00 96.50 86 ASN A O 1
ATOM 692 N N . ALA A 1 87 ? -6.201 4.696 8.074 1.00 96.12 87 ALA A N 1
ATOM 693 C CA . ALA A 1 87 ? -6.750 4.669 6.732 1.00 96.12 87 ALA A CA 1
ATOM 694 C C . ALA A 1 87 ? -8.278 4.750 6.762 1.00 96.12 87 ALA A C 1
ATOM 696 O O . ALA A 1 87 ? -8.952 4.188 7.622 1.00 96.12 87 ALA A O 1
ATOM 697 N N . THR A 1 88 ? -8.835 5.419 5.760 1.00 95.19 88 THR A N 1
ATOM 698 C CA . THR A 1 88 ? -10.286 5.505 5.545 1.00 95.19 88 THR A CA 1
ATOM 699 C C . THR A 1 88 ? -10.731 4.736 4.302 1.00 95.19 88 THR A C 1
ATOM 701 O O . THR A 1 88 ? -11.909 4.761 3.931 1.00 95.19 88 THR A O 1
ATOM 704 N N . LEU A 1 89 ? -9.788 4.067 3.632 1.00 92.81 89 LEU A N 1
ATOM 705 C CA . LEU A 1 89 ? -10.015 3.230 2.464 1.00 92.81 89 LEU A CA 1
ATOM 706 C C . LEU A 1 89 ? -8.827 2.285 2.238 1.00 92.81 89 LEU A C 1
ATOM 708 O O . LEU A 1 89 ? -7.680 2.730 2.221 1.00 92.81 89 LEU A O 1
ATOM 712 N N . ILE A 1 90 ? -9.123 1.017 1.956 1.00 92.62 90 ILE A N 1
ATOM 713 C CA . ILE A 1 90 ? -8.177 0.085 1.338 1.00 92.62 90 ILE A CA 1
ATOM 714 C C . ILE A 1 90 ? -8.619 -0.154 -0.106 1.00 92.62 90 ILE A C 1
ATOM 716 O O . ILE A 1 90 ? -9.788 -0.438 -0.383 1.00 92.62 90 ILE A O 1
ATOM 720 N N . VAL A 1 91 ? -7.680 -0.049 -1.038 1.00 89.25 91 VAL A N 1
ATOM 721 C CA . VAL A 1 91 ? -7.880 -0.426 -2.434 1.00 89.25 91 VAL A CA 1
ATOM 722 C C . VAL A 1 91 ? -7.182 -1.756 -2.666 1.00 89.25 91 VAL A C 1
ATOM 724 O O . VAL A 1 91 ? -5.952 -1.817 -2.676 1.00 89.25 91 VAL A O 1
ATOM 727 N N . SER A 1 92 ? -7.978 -2.816 -2.812 1.00 88.12 92 SER A N 1
ATOM 728 C CA . SER A 1 92 ? -7.478 -4.164 -3.073 1.00 88.12 92 SER A CA 1
ATOM 729 C C . SER A 1 92 ? -8.352 -4.925 -4.068 1.00 88.12 92 SER A C 1
ATOM 731 O O . SER A 1 92 ? -9.570 -5.038 -3.894 1.00 88.12 92 SER A O 1
ATOM 733 N N . GLY A 1 93 ? -7.727 -5.472 -5.111 1.00 84.19 93 GLY A N 1
ATOM 734 C CA . GLY A 1 93 ? -8.316 -6.491 -5.979 1.00 84.19 93 GLY A CA 1
ATOM 735 C C . GLY A 1 93 ? -8.297 -7.899 -5.373 1.00 84.19 93 GLY A C 1
ATOM 736 O O . GLY A 1 93 ? -8.962 -8.785 -5.913 1.00 84.19 93 GLY A O 1
ATOM 737 N N . ASP A 1 94 ? -7.564 -8.096 -4.274 1.00 87.81 94 ASP A N 1
ATOM 738 C CA . ASP A 1 94 ? -7.399 -9.392 -3.627 1.00 87.81 94 ASP A CA 1
ATOM 739 C C . ASP A 1 94 ? -8.697 -9.849 -2.941 1.00 87.81 94 ASP A C 1
ATOM 741 O O . ASP A 1 94 ? -9.352 -9.088 -2.223 1.00 87.81 94 ASP A O 1
ATOM 745 N N . LYS A 1 95 ? -9.087 -11.105 -3.179 1.00 88.56 95 LYS A N 1
ATOM 746 C CA . LYS A 1 95 ? -10.320 -11.680 -2.628 1.00 88.56 95 LYS A CA 1
ATOM 747 C C . LYS A 1 95 ? -10.206 -12.003 -1.142 1.00 88.56 95 LYS A C 1
ATOM 749 O O . LYS A 1 95 ? -11.218 -11.897 -0.449 1.00 88.56 95 LYS A O 1
ATOM 754 N N . ASP A 1 96 ? -9.020 -12.382 -0.677 1.00 90.81 96 ASP A N 1
ATOM 755 C CA . ASP A 1 96 ? -8.745 -12.684 0.726 1.00 90.81 96 ASP A CA 1
ATOM 756 C C . ASP A 1 96 ? -8.767 -11.402 1.575 1.00 90.81 96 ASP A C 1
ATOM 758 O O . ASP A 1 96 ? -9.205 -11.437 2.723 1.00 90.81 96 ASP A O 1
ATOM 762 N N . LEU A 1 97 ? -8.456 -10.242 0.984 1.00 91.75 97 LEU A N 1
ATOM 763 C CA . LEU A 1 97 ? -8.719 -8.940 1.608 1.00 91.75 97 LEU A CA 1
ATOM 764 C C . LEU A 1 97 ? -10.177 -8.486 1.449 1.00 91.75 97 LEU A C 1
ATOM 766 O O . LEU A 1 97 ? -10.766 -7.961 2.390 1.00 91.75 97 LEU A O 1
ATOM 770 N N . GLN A 1 98 ? -10.806 -8.683 0.286 1.00 91.50 98 GLN A N 1
ATOM 771 C CA . GLN A 1 98 ? -12.185 -8.221 0.059 1.00 91.50 98 GLN A CA 1
ATOM 772 C C . GLN A 1 98 ? -13.231 -8.899 0.943 1.00 91.50 98 GLN A C 1
ATOM 774 O O . GLN A 1 98 ? -14.242 -8.271 1.261 1.00 91.50 98 GLN A O 1
ATOM 779 N N . VAL A 1 99 ? -13.016 -10.153 1.349 1.00 94.25 99 VAL A N 1
ATOM 780 C CA . VAL A 1 99 ? -13.920 -10.850 2.281 1.00 94.25 99 VAL A CA 1
ATOM 781 C C . VAL A 1 99 ? -13.971 -10.177 3.657 1.00 94.25 99 VAL A C 1
ATOM 783 O O . VAL A 1 99 ? -14.980 -10.291 4.348 1.00 94.25 99 VAL A O 1
ATOM 786 N N . LEU A 1 100 ? -12.939 -9.411 4.023 1.00 94.88 100 LEU A N 1
ATOM 787 C CA . LEU A 1 100 ? -12.890 -8.647 5.269 1.00 94.88 100 LEU A CA 1
ATOM 788 C C . LEU A 1 100 ? -13.630 -7.307 5.183 1.00 94.88 100 LEU A C 1
ATOM 790 O O . LEU A 1 100 ? -13.598 -6.550 6.140 1.00 94.88 100 LEU A O 1
ATOM 794 N N . ASN A 1 101 ? -14.283 -6.973 4.065 1.00 93.44 101 ASN A N 1
ATOM 795 C CA . ASN A 1 101 ? -14.957 -5.688 3.894 1.00 93.44 101 ASN A CA 1
ATOM 796 C C . ASN A 1 101 ? -16.284 -5.587 4.691 1.00 93.44 101 ASN A C 1
ATOM 798 O O . ASN A 1 101 ? -17.195 -6.377 4.434 1.00 93.44 101 ASN A O 1
ATOM 802 N N . PRO A 1 102 ? -16.484 -4.557 5.540 1.00 95.19 102 PRO A N 1
ATOM 803 C CA . PRO A 1 102 ? -15.503 -3.557 5.960 1.00 95.19 102 PRO A CA 1
ATOM 804 C C . PRO A 1 102 ? -14.597 -4.087 7.072 1.00 95.19 102 PRO A C 1
ATOM 806 O O . PRO A 1 102 ? -15.066 -4.667 8.052 1.00 95.19 102 PRO A O 1
ATOM 809 N N . PHE A 1 103 ? -13.304 -3.796 6.970 1.00 96.12 103 PHE A N 1
ATOM 810 C CA . PHE A 1 103 ? -12.331 -4.217 7.965 1.00 96.12 103 PHE A CA 1
ATOM 811 C C . PHE A 1 103 ? -12.233 -3.145 9.042 1.00 96.12 103 PHE A C 1
ATOM 813 O O . PHE A 1 103 ? -11.759 -2.047 8.771 1.00 96.12 103 PHE A O 1
ATOM 820 N N . ARG A 1 104 ? -12.733 -3.411 10.254 1.00 94.94 104 ARG A N 1
ATOM 821 C CA . ARG A 1 104 ? -12.732 -2.440 11.372 1.00 94.94 104 ARG A CA 1
ATOM 822 C C . ARG A 1 104 ? -13.281 -1.054 10.984 1.00 94.94 104 ARG A C 1
ATOM 824 O O . ARG A 1 104 ? -12.749 -0.021 11.375 1.00 94.94 104 ARG A O 1
ATOM 831 N N . ASN A 1 105 ? -14.379 -1.042 10.222 1.00 95.38 105 ASN A N 1
ATOM 832 C CA . ASN A 1 105 ? -15.020 0.147 9.627 1.00 95.38 105 ASN A CA 1
ATOM 833 C C . ASN A 1 105 ? -14.248 0.820 8.475 1.00 95.38 105 ASN A C 1
ATOM 835 O O . ASN A 1 105 ? -14.684 1.857 7.973 1.00 95.38 105 ASN A O 1
ATOM 839 N N . ILE A 1 106 ? -13.153 0.225 8.009 1.00 95.75 106 ILE A N 1
ATOM 840 C CA . ILE A 1 106 ? -12.400 0.662 6.835 1.00 95.75 106 ILE A CA 1
ATOM 841 C C . ILE A 1 106 ? -12.942 -0.097 5.614 1.00 95.75 106 ILE A C 1
ATOM 843 O O . ILE A 1 106 ? -12.846 -1.325 5.552 1.00 95.75 106 ILE A O 1
ATOM 847 N N . PRO A 1 107 ? -13.550 0.591 4.635 1.00 93.88 107 PRO A N 1
ATOM 848 C CA . PRO A 1 107 ? -14.056 -0.070 3.442 1.00 93.88 107 PRO A CA 1
ATOM 849 C C . PRO A 1 107 ? -12.909 -0.568 2.555 1.00 93.88 107 PRO A C 1
ATOM 851 O O . PRO A 1 107 ? -11.889 0.112 2.410 1.00 93.88 107 PRO A O 1
ATOM 854 N N . ILE A 1 108 ? -13.122 -1.714 1.909 1.00 92.44 108 ILE A N 1
ATOM 855 C CA . ILE A 1 108 ? -12.188 -2.330 0.960 1.00 92.44 108 ILE A CA 1
ATOM 856 C C . ILE A 1 108 ? -12.856 -2.412 -0.414 1.00 92.44 108 ILE A C 1
ATOM 858 O O . ILE A 1 108 ? -13.925 -3.008 -0.555 1.00 92.44 108 ILE A O 1
ATOM 862 N N . PHE A 1 109 ? -12.235 -1.822 -1.438 1.00 87.88 109 PHE A N 1
ATOM 863 C CA . PHE A 1 109 ? -12.764 -1.824 -2.806 1.00 87.88 109 PHE A CA 1
ATOM 864 C C . PHE A 1 109 ? -11.702 -2.210 -3.841 1.00 87.88 109 PHE A C 1
ATOM 866 O O . PHE A 1 109 ? -10.566 -1.757 -3.764 1.00 87.88 109 PHE A O 1
ATOM 873 N N . SER A 1 110 ? -12.088 -2.968 -4.870 1.00 80.50 110 SER A N 1
ATOM 874 C CA . SER A 1 110 ? -11.239 -3.218 -6.052 1.00 80.50 110 SER A CA 1
ATOM 875 C C . SER A 1 110 ? -11.076 -1.991 -6.936 1.00 80.50 110 SER A C 1
ATOM 877 O O . SER A 1 110 ? -10.043 -1.799 -7.565 1.00 80.50 110 SER A O 1
ATOM 879 N N . THR A 1 111 ? -12.128 -1.182 -7.025 1.00 74.88 111 THR A N 1
ATOM 880 C CA . THR A 1 111 ? -12.133 0.092 -7.739 1.00 74.88 111 THR A CA 1
ATOM 881 C C . THR A 1 111 ? -12.491 1.159 -6.719 1.00 74.88 111 THR A C 1
ATOM 883 O O . THR A 1 111 ? -13.603 1.118 -6.183 1.00 74.88 111 THR A O 1
ATOM 886 N N . PRO A 1 112 ? -11.582 2.091 -6.404 1.00 67.75 112 PRO A N 1
ATOM 887 C CA . PRO A 1 112 ? -11.849 3.090 -5.406 1.00 67.75 112 PRO A CA 1
ATOM 888 C C . PRO A 1 112 ? -13.017 3.965 -5.872 1.00 67.75 112 PRO A C 1
ATOM 890 O O . PRO A 1 112 ? -13.051 4.407 -7.028 1.00 67.75 112 PRO A O 1
ATOM 893 N N . PRO A 1 113 ? -13.977 4.250 -4.978 1.00 68.44 113 PRO A N 1
ATOM 894 C CA . PRO A 1 113 ? -14.930 5.325 -5.192 1.00 68.44 113 PRO A CA 1
ATOM 895 C C . PRO A 1 113 ? -14.187 6.671 -5.129 1.00 68.44 113 PRO A C 1
ATOM 897 O O . PRO A 1 113 ? -12.963 6.739 -5.179 1.00 68.44 113 PRO A O 1
ATOM 900 N N . ARG A 1 114 ? -14.910 7.782 -5.006 1.00 71.50 114 ARG A N 1
ATOM 901 C CA . ARG A 1 114 ? -14.289 9.100 -4.823 1.00 71.50 114 ARG A CA 1
ATOM 902 C C . ARG A 1 114 ? -13.324 9.086 -3.621 1.00 71.50 114 ARG A C 1
ATOM 904 O O . ARG A 1 114 ? -13.761 8.856 -2.493 1.00 71.50 114 ARG A O 1
ATOM 911 N N . VAL A 1 115 ? -12.036 9.333 -3.872 1.00 72.06 115 VAL A N 1
ATOM 912 C CA . VAL A 1 115 ? -10.954 9.254 -2.865 1.00 72.06 115 VAL A CA 1
ATOM 913 C C . VAL A 1 115 ? -10.564 10.603 -2.266 1.00 72.06 115 VAL A C 1
ATOM 915 O O . VAL A 1 115 ? -9.722 10.650 -1.377 1.00 72.06 115 VAL A O 1
ATOM 918 N N . SER A 1 116 ? -11.218 11.688 -2.691 1.00 75.81 116 SER A N 1
ATOM 919 C CA . SER A 1 116 ? -11.000 13.032 -2.153 1.00 75.81 116 SER A CA 1
ATOM 920 C C . SER A 1 116 ? -10.967 13.062 -0.620 1.00 75.81 116 SER A C 1
ATOM 922 O O . SER A 1 116 ? -11.951 12.697 0.031 1.00 75.81 116 SER A O 1
ATOM 924 N N . ARG A 1 117 ? -9.837 13.529 -0.066 1.00 77.50 117 ARG A N 1
ATOM 925 C CA . ARG A 1 117 ? -9.566 13.656 1.382 1.00 77.50 117 ARG A CA 1
ATOM 926 C C . ARG A 1 117 ? -9.563 12.330 2.156 1.00 77.50 117 ARG A C 1
ATOM 928 O O . ARG A 1 117 ? -9.803 12.328 3.363 1.00 77.50 117 ARG A O 1
ATOM 935 N N . ARG A 1 118 ? -9.330 11.201 1.484 1.00 86.44 118 ARG A N 1
ATOM 936 C CA . ARG A 1 118 ? -9.174 9.896 2.140 1.00 86.44 118 ARG A CA 1
ATOM 937 C C . ARG A 1 118 ? -7.707 9.550 2.350 1.00 86.44 118 ARG A C 1
ATOM 939 O O . ARG A 1 118 ? -6.873 9.895 1.523 1.00 86.44 118 ARG A O 1
ATOM 946 N N . ARG A 1 119 ? -7.435 8.818 3.430 1.00 94.25 119 ARG A N 1
ATOM 947 C CA . ARG A 1 119 ? -6.150 8.170 3.706 1.00 94.25 119 ARG A CA 1
ATOM 948 C C . ARG A 1 119 ? -6.231 6.761 3.146 1.00 94.25 119 ARG A C 1
ATOM 950 O O . ARG A 1 119 ? -7.111 6.001 3.558 1.00 94.25 119 ARG A O 1
ATOM 957 N N . VAL A 1 120 ? -5.409 6.458 2.153 1.00 92.75 120 VAL A N 1
ATOM 958 C CA . VAL A 1 120 ? -5.603 5.305 1.275 1.00 92.75 120 VAL A CA 1
ATOM 959 C C . VAL A 1 120 ? -4.429 4.348 1.395 1.00 92.75 120 VAL A C 1
ATOM 961 O O . VAL A 1 120 ? -3.283 4.727 1.168 1.00 92.75 120 VAL A O 1
ATOM 964 N N . VAL A 1 121 ? -4.739 3.088 1.691 1.00 92.88 121 VAL A N 1
ATOM 965 C CA . VAL A 1 121 ? -3.816 1.964 1.503 1.00 92.88 121 VAL A CA 1
ATOM 966 C C . VAL A 1 121 ? -4.090 1.341 0.145 1.00 92.88 121 VAL A C 1
ATOM 968 O O . VAL A 1 121 ? -5.247 1.099 -0.201 1.00 92.88 121 VAL A O 1
ATOM 971 N N . ILE A 1 122 ? -3.039 1.073 -0.626 1.00 87.81 122 ILE A N 1
ATOM 972 C CA . ILE A 1 122 ? -3.157 0.460 -1.949 1.00 87.81 122 ILE A CA 1
ATOM 973 C C . ILE A 1 122 ? -2.353 -0.837 -1.964 1.00 87.81 122 ILE A C 1
ATOM 975 O O . ILE A 1 122 ? -1.143 -0.826 -1.751 1.00 87.81 122 ILE A O 1
ATOM 979 N N . HIS A 1 123 ? -3.023 -1.949 -2.254 1.00 87.19 123 HIS A N 1
ATOM 980 C CA . HIS A 1 123 ? -2.364 -3.238 -2.455 1.00 87.19 123 HIS A CA 1
ATOM 981 C C . HIS A 1 123 ? -1.693 -3.294 -3.846 1.00 87.19 123 HIS A C 1
ATOM 983 O O . HIS A 1 123 ? -2.349 -2.925 -4.826 1.00 87.19 123 HIS A O 1
ATOM 989 N N . PRO A 1 124 ? -0.436 -3.766 -3.992 1.00 73.50 124 PRO A N 1
ATOM 990 C CA . PRO A 1 124 ? 0.304 -3.812 -5.260 1.00 73.50 124 PRO A CA 1
ATOM 991 C C . PRO A 1 124 ? -0.418 -4.557 -6.385 1.00 73.50 124 PRO A C 1
ATOM 993 O O . PRO A 1 124 ? -0.376 -4.133 -7.544 1.00 73.50 124 PRO A O 1
ATOM 996 N N . SER A 1 125 ? -1.142 -5.633 -6.053 1.00 69.44 125 SER A N 1
ATOM 997 C CA . SER A 1 125 ? -1.963 -6.384 -7.015 1.00 69.44 125 SER A CA 1
ATOM 998 C C . SER A 1 125 ? -3.082 -5.537 -7.629 1.00 69.44 125 SER A C 1
ATOM 1000 O O . SER A 1 125 ? -3.658 -5.911 -8.645 1.00 69.44 125 SER A O 1
ATOM 1002 N N . SER A 1 126 ? -3.364 -4.368 -7.058 1.00 62.56 126 SER A N 1
ATOM 1003 C CA . SER A 1 126 ? -4.406 -3.449 -7.512 1.00 62.56 126 SER A CA 1
ATOM 1004 C C . SER A 1 126 ? -3.910 -2.393 -8.479 1.00 62.56 126 SER A C 1
ATOM 1006 O O . SER A 1 126 ? -4.728 -1.600 -8.925 1.00 62.56 126 SER A O 1
ATOM 1008 N N . PHE A 1 127 ? -2.615 -2.334 -8.805 1.00 67.75 127 PHE A N 1
ATOM 1009 C CA . PHE A 1 127 ? -2.094 -1.370 -9.785 1.00 67.75 127 PHE A CA 1
ATOM 1010 C C . PHE A 1 127 ? -0.845 -1.822 -10.550 1.00 67.75 127 PHE A C 1
ATOM 1012 O O . PHE A 1 127 ? -0.453 -1.135 -11.484 1.00 67.75 127 PHE A O 1
ATOM 1019 N N . LEU A 1 128 ? -0.239 -2.968 -10.223 1.00 63.16 128 LEU A N 1
ATOM 1020 C CA . LEU A 1 128 ? 0.885 -3.557 -10.968 1.00 63.16 128 LEU A CA 1
ATOM 1021 C C . LEU A 1 128 ? 0.484 -4.889 -11.617 1.00 63.16 128 LEU A C 1
ATOM 1023 O O . LEU A 1 128 ? 1.186 -5.892 -11.509 1.00 63.16 128 LEU A O 1
ATOM 1027 N N . ILE A 1 129 ? -0.675 -4.902 -12.280 1.00 57.31 129 ILE A N 1
ATOM 1028 C CA . ILE A 1 129 ? -1.235 -6.105 -12.919 1.00 57.31 129 ILE A CA 1
ATOM 1029 C C . ILE A 1 129 ? -0.619 -6.300 -14.300 1.00 57.31 129 ILE A C 1
ATOM 1031 O O . ILE A 1 129 ? -0.320 -7.422 -14.711 1.00 57.31 129 ILE A O 1
ATOM 1035 N N . HIS A 1 130 ? -0.430 -5.199 -15.025 1.00 62.59 130 HIS A N 1
ATOM 1036 C CA . HIS A 1 130 ? 0.162 -5.200 -16.344 1.00 62.59 130 HIS A CA 1
ATOM 1037 C C . HIS A 1 130 ? 1.299 -4.176 -16.424 1.00 62.59 130 HIS A C 1
ATOM 1039 O O . HIS A 1 130 ? 1.178 -3.063 -15.927 1.00 62.59 130 HIS A O 1
ATOM 1045 N N . PRO A 1 131 ? 2.379 -4.470 -17.154 1.00 59.59 131 PRO A N 1
ATOM 1046 C CA . PRO A 1 131 ? 3.460 -3.517 -17.403 1.00 59.59 131 PRO A CA 1
ATOM 1047 C C . PRO A 1 131 ? 3.061 -2.137 -17.970 1.00 59.59 131 PRO A C 1
ATOM 1049 O O . PRO A 1 131 ? 3.826 -1.190 -17.848 1.00 59.59 131 PRO A O 1
ATOM 1052 N N . TYR A 1 132 ? 1.868 -1.987 -18.565 1.00 60.78 132 TYR A N 1
ATOM 1053 C CA . TYR A 1 132 ? 1.351 -0.684 -19.022 1.00 60.78 132 TYR A CA 1
ATOM 1054 C C . TYR A 1 132 ? 0.767 0.167 -17.876 1.00 60.78 132 TYR A C 1
ATOM 1056 O O . TYR A 1 132 ? 0.378 1.323 -18.084 1.00 60.78 132 TYR A O 1
ATOM 1064 N N . ASP A 1 133 ? 0.688 -0.395 -16.672 1.00 63.94 133 ASP A N 1
ATOM 1065 C CA . ASP A 1 133 ? 0.185 0.274 -15.477 1.00 63.94 133 ASP A CA 1
ATOM 1066 C C . ASP A 1 133 ? 1.245 1.171 -14.829 1.00 63.94 133 ASP A C 1
ATOM 1068 O O . ASP A 1 133 ? 0.897 2.116 -14.123 1.00 63.94 133 ASP A O 1
ATOM 1072 N N . LEU A 1 134 ? 2.523 0.972 -15.171 1.00 65.75 134 LEU A N 1
ATOM 1073 C CA . LEU A 1 134 ? 3.616 1.834 -14.735 1.00 65.75 134 LEU A CA 1
ATOM 1074 C C . LEU A 1 134 ? 3.675 3.128 -15.547 1.00 65.75 134 LEU A C 1
ATOM 1076 O O . LEU A 1 134 ? 3.519 3.101 -16.774 1.00 65.75 134 LEU A O 1
ATOM 1080 N N . PRO A 1 135 ? 3.804 4.304 -14.912 1.00 61.53 135 PRO A N 1
ATOM 1081 C CA . PRO A 1 135 ? 3.956 5.554 -15.644 1.00 61.53 135 PRO A CA 1
ATOM 1082 C C . PRO A 1 135 ? 5.209 5.531 -16.502 1.00 61.53 135 PRO A C 1
ATOM 1084 O O . PRO A 1 135 ? 6.315 5.355 -16.009 1.00 61.53 135 PRO A O 1
ATOM 1087 N N . THR A 1 136 ? 5.019 5.770 -17.799 1.00 58.47 136 THR A N 1
ATOM 1088 C CA . THR A 1 136 ? 6.106 6.268 -18.636 1.00 58.47 136 THR A CA 1
ATOM 1089 C C . THR A 1 136 ? 6.510 7.653 -18.120 1.00 58.47 136 THR A C 1
ATOM 1091 O O . THR A 1 136 ? 5.645 8.353 -17.583 1.00 58.47 136 THR A O 1
ATOM 1094 N N . PRO A 1 137 ? 7.760 8.104 -18.321 1.00 54.78 137 PRO A N 1
ATOM 1095 C CA . PRO A 1 137 ? 8.206 9.435 -17.895 1.00 54.78 137 PRO A CA 1
ATOM 1096 C C . PRO A 1 137 ? 7.228 10.566 -18.280 1.00 54.78 137 PRO A C 1
ATOM 1098 O O . PRO A 1 137 ? 6.929 11.451 -17.490 1.00 54.78 137 PRO A O 1
ATOM 1101 N N . SER A 1 138 ? 6.618 10.477 -19.466 1.00 54.38 138 SER A N 1
ATOM 1102 C CA . SER A 1 138 ? 5.618 11.426 -19.986 1.00 54.38 138 SER A CA 1
ATOM 1103 C C . SER A 1 138 ? 4.191 11.294 -19.419 1.00 54.38 138 SER A C 1
ATOM 1105 O O . SER A 1 138 ? 3.319 12.085 -19.774 1.00 54.38 138 SER A O 1
ATOM 1107 N N . ARG A 1 139 ? 3.915 10.285 -18.583 1.00 57.06 139 ARG A N 1
ATOM 1108 C CA . ARG A 1 139 ? 2.591 9.957 -18.006 1.00 57.06 139 ARG A CA 1
ATOM 1109 C C . ARG A 1 139 ? 2.611 9.807 -16.488 1.00 57.06 139 ARG A C 1
ATOM 1111 O O . ARG A 1 139 ? 1.675 9.253 -15.909 1.00 57.06 139 ARG A O 1
ATOM 1118 N N . LEU A 1 140 ? 3.678 10.274 -15.858 1.00 58.25 140 LEU A N 1
ATOM 1119 C CA . LEU A 1 140 ? 3.695 10.507 -14.427 1.00 58.25 140 LEU A CA 1
ATOM 1120 C C . LEU A 1 140 ? 2.544 11.474 -14.064 1.00 58.25 140 LEU A C 1
ATOM 1122 O O . LEU A 1 140 ? 2.292 12.411 -14.827 1.00 58.25 140 LEU A O 1
ATOM 1126 N N . PRO A 1 141 ? 1.783 11.237 -12.978 1.00 54.25 141 PRO A N 1
ATOM 1127 C CA . PRO A 1 141 ? 0.768 12.192 -12.528 1.00 54.25 141 PRO A CA 1
ATOM 1128 C C . PRO A 1 141 ? 1.388 13.583 -12.321 1.00 54.25 141 PRO A C 1
ATOM 1130 O O . PRO A 1 141 ? 2.568 13.678 -12.005 1.00 54.25 141 PRO A O 1
ATOM 1133 N N . LEU A 1 142 ? 0.610 14.659 -12.490 1.00 51.38 142 LEU A N 1
ATOM 1134 C CA . LEU A 1 142 ? 1.100 16.048 -12.420 1.00 51.38 142 LEU A CA 1
ATOM 1135 C C . LEU A 1 142 ? 2.060 16.372 -11.249 1.00 51.38 142 LEU A C 1
ATOM 1137 O O . LEU A 1 142 ? 3.043 17.062 -11.517 1.00 51.38 142 LEU A O 1
ATOM 1141 N N . PRO A 1 143 ? 1.872 15.882 -10.000 1.00 48.94 143 PRO A N 1
ATOM 1142 C CA . PRO A 1 143 ? 2.845 16.127 -8.922 1.00 48.94 143 PRO A CA 1
ATOM 1143 C C . PRO A 1 143 ? 4.254 15.558 -9.186 1.00 48.94 143 PRO A C 1
ATOM 1145 O O . PRO A 1 143 ? 5.217 15.963 -8.544 1.00 48.94 143 PRO A O 1
ATOM 1148 N N . PHE A 1 144 ? 4.400 14.671 -10.168 1.00 50.59 144 PHE A N 1
ATOM 1149 C CA . PHE A 1 144 ? 5.622 13.932 -10.469 1.00 50.59 144 PHE A CA 1
ATOM 1150 C C . PHE A 1 144 ? 6.279 14.292 -11.814 1.00 50.59 144 PHE A C 1
ATOM 1152 O O . PHE A 1 144 ? 7.231 13.625 -12.209 1.00 50.59 144 PHE A O 1
ATOM 1159 N N . GLN A 1 145 ? 5.774 15.289 -12.553 1.00 49.66 145 GLN A N 1
ATOM 1160 C CA . GLN A 1 145 ? 6.288 15.666 -13.885 1.00 49.66 145 GLN A CA 1
ATOM 1161 C C . GLN A 1 145 ? 7.370 16.771 -13.867 1.00 49.66 145 GLN A C 1
ATOM 1163 O O . GLN A 1 145 ? 7.483 17.505 -14.848 1.00 49.66 145 GLN A O 1
ATOM 1168 N N . GLN A 1 146 ? 8.132 16.930 -12.777 1.00 50.88 146 GLN A N 1
ATOM 1169 C CA . GLN A 1 146 ? 9.218 17.927 -12.703 1.00 50.88 146 GLN A CA 1
ATOM 1170 C C . GLN A 1 146 ? 10.521 17.423 -13.320 1.00 50.88 146 GLN A C 1
ATOM 1172 O O . GLN A 1 146 ? 10.918 16.283 -12.993 1.00 50.88 146 GLN A O 1
#

Sequence (146 aa):
MKKSVARDSLDKAIAEGEILLSLDIIEELYGVLSRPAFDRYIDEEDRLRFLSLLIKEATLVEISEQIQECRDPKDDKFLELAVNGNATLIVSGDKDLQVLNPFRNIPIFSTPPRVSRRRVVIHPSSFLIHPYDLPTPSRLPLPFQQ